Protein AF-A0AAC9RN46-F1 (afdb_monomer_lite)

Radius of gyration: 16.67 Å; chains: 1; bounding box: 24×43×50 Å

Foldseek 3Di:
DDPPPPPPPPPCPPQPDDDLVRLLVVCVVVDDLVCLVVDDLVVNLVSVLVSCVVRVDDLVSCCVRSVDDPVSSVVRD

Sequence (77 aa):
MTEGSEDRCLEYNPKKRYTDEELEKTIFLLVDISILYILDIEARGNMLKSIKESTGASNRQLLRVLKIGRDILNKIK

Secondary structure (DSSP, 8-state):
-------------------HHHHHHHHHHH--GGGGGTS-HHHHHHHHHHHHHHH---HHHHHHHH---HHHHHT--

Structure (mmCIF, N/CA/C/O backbone):
data_AF-A0AAC9RN46-F1
#
_entry.id   AF-A0AAC9RN46-F1
#
loop_
_atom_site.group_PDB
_atom_site.id
_atom_site.type_symbol
_atom_site.label_atom_id
_atom_site.label_alt_id
_atom_site.label_comp_id
_atom_site.label_asym_id
_atom_site.label_entity_id
_atom_site.label_seq_id
_atom_site.pdbx_PDB_ins_code
_atom_site.Cartn_x
_atom_site.Cartn_y
_atom_site.Cartn_z
_atom_site.occupancy
_atom_site.B_iso_or_equiv
_atom_site.auth_seq_id
_atom_site.auth_comp_id
_atom_site.auth_asym_id
_atom_site.auth_atom_id
_atom_site.pdbx_PDB_model_num
ATOM 1 N N . MET A 1 1 ? -2.479 34.675 35.838 1.00 37.72 1 MET A N 1
ATOM 2 C CA . MET A 1 1 ? -1.738 33.538 35.259 1.00 37.72 1 MET A CA 1
ATOM 3 C C . MET A 1 1 ? -2.676 32.882 34.266 1.00 37.72 1 MET A C 1
ATOM 5 O O . MET A 1 1 ? -3.623 32.233 34.680 1.00 37.72 1 MET A O 1
ATOM 9 N N . THR A 1 2 ? -2.527 33.200 32.984 1.00 43.91 2 THR A N 1
ATOM 10 C CA . THR A 1 2 ? -3.367 32.676 31.898 1.00 43.91 2 THR A CA 1
ATOM 11 C C . THR A 1 2 ? -2.557 31.631 31.150 1.00 43.91 2 THR A C 1
ATOM 13 O O . THR A 1 2 ? -1.965 31.920 30.114 1.00 43.91 2 THR A O 1
ATOM 16 N N . GLU A 1 3 ? -2.471 30.434 31.719 1.00 50.88 3 GLU A N 1
ATOM 17 C CA . GLU A 1 3 ? -1.996 29.263 30.988 1.00 50.88 3 GLU A CA 1
ATOM 18 C C . GLU A 1 3 ? -3.183 28.738 30.180 1.00 50.88 3 GLU A C 1
ATOM 20 O O . GLU A 1 3 ? -4.012 27.969 30.658 1.00 50.88 3 GLU A O 1
ATOM 25 N N . GLY A 1 4 ? -3.323 29.269 28.965 1.00 44.09 4 GLY A N 1
ATOM 26 C CA . GLY A 1 4 ? -4.215 28.723 27.953 1.00 44.09 4 GLY A CA 1
ATOM 27 C C . GLY A 1 4 ? -3.610 27.429 27.436 1.00 44.09 4 GLY A C 1
ATOM 28 O O . GLY A 1 4 ? -2.935 27.430 26.410 1.00 44.09 4 GLY A O 1
ATOM 29 N N . SER A 1 5 ? -3.801 26.339 28.173 1.00 55.19 5 SER A N 1
ATOM 30 C CA . SER A 1 5 ? -3.535 25.008 27.651 1.00 55.19 5 SER A CA 1
ATOM 31 C C . SER A 1 5 ? -4.510 24.782 26.500 1.00 55.19 5 SER A C 1
ATOM 33 O O . SER A 1 5 ? -5.685 24.491 26.720 1.00 55.19 5 SER A O 1
ATOM 35 N N . GLU A 1 6 ? -4.039 24.952 25.264 1.00 56.31 6 GLU A N 1
ATOM 36 C CA . GLU A 1 6 ? -4.648 24.332 24.090 1.00 56.31 6 GLU A CA 1
ATOM 37 C C . GLU A 1 6 ? -4.498 22.814 24.247 1.00 56.31 6 GLU A C 1
ATOM 39 O O . GLU A 1 6 ? -3.693 22.174 23.568 1.00 56.31 6 GLU A O 1
ATOM 44 N N . ASP A 1 7 ? -5.254 22.230 25.179 1.00 56.31 7 ASP A N 1
ATOM 45 C CA . ASP A 1 7 ? -5.540 20.808 25.183 1.00 56.31 7 ASP A CA 1
ATOM 46 C C . ASP A 1 7 ? -6.321 20.559 23.897 1.00 56.31 7 ASP A C 1
ATOM 48 O O . ASP A 1 7 ? -7.550 20.629 23.831 1.00 56.31 7 ASP A O 1
ATOM 52 N N . ARG A 1 8 ? -5.574 20.325 22.816 1.00 58.84 8 ARG A N 1
ATOM 53 C CA . ARG A 1 8 ? -6.090 19.658 21.635 1.00 58.84 8 ARG A CA 1
ATOM 54 C C . ARG A 1 8 ? -6.464 18.275 22.128 1.00 58.84 8 ARG A C 1
ATOM 56 O O . ARG A 1 8 ? -5.637 17.363 22.099 1.00 58.84 8 ARG A O 1
ATOM 63 N N . CYS A 1 9 ? -7.689 18.145 22.640 1.00 61.34 9 CYS A N 1
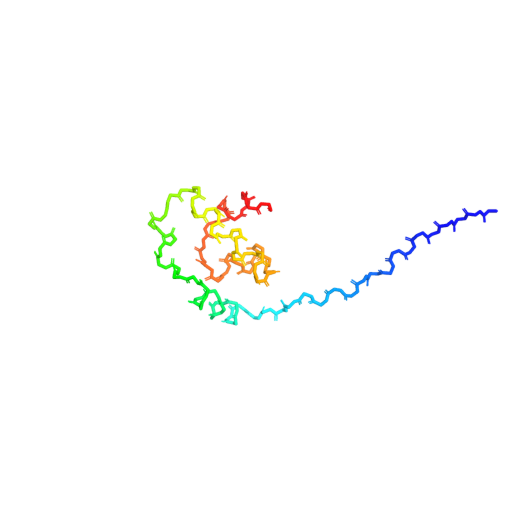ATOM 64 C CA . CYS A 1 9 ? -8.356 16.867 22.801 1.00 61.34 9 CYS A CA 1
ATOM 65 C C . CYS A 1 9 ? -7.983 16.057 21.567 1.00 61.34 9 CYS A C 1
ATOM 67 O O . CYS A 1 9 ? -8.206 16.532 20.453 1.00 61.34 9 CYS A O 1
ATOM 69 N N . LEU A 1 10 ? -7.309 14.919 21.768 1.00 62.28 10 LEU A N 1
ATOM 70 C CA . LEU A 1 10 ? -6.927 14.015 20.692 1.00 62.28 10 LEU A CA 1
ATOM 71 C C . LEU A 1 10 ? -8.215 13.671 19.955 1.00 62.28 10 LEU A C 1
ATOM 73 O O . LEU A 1 10 ? -8.959 12.800 20.405 1.00 62.28 10 LEU A O 1
ATOM 77 N N . GLU A 1 11 ? -8.513 14.408 18.885 1.00 56.72 11 GLU A N 1
ATOM 78 C CA . GLU A 1 11 ? -9.686 14.171 18.068 1.00 56.72 11 GLU A CA 1
ATOM 79 C C . GLU A 1 11 ? -9.590 12.712 17.661 1.00 56.72 11 GLU A C 1
ATOM 81 O O . GLU A 1 11 ? -8.640 12.292 16.988 1.00 56.72 11 GLU A O 1
ATOM 86 N N . TYR A 1 12 ? -10.513 11.912 18.191 1.00 56.81 12 TYR A N 1
ATOM 87 C CA . TYR A 1 12 ? -10.584 10.502 17.888 1.00 56.81 12 TYR A CA 1
ATOM 88 C C . TYR A 1 12 ? -10.932 10.413 16.412 1.00 56.81 12 TYR A C 1
ATOM 90 O O . TYR A 1 12 ? -12.090 10.496 16.019 1.00 56.81 12 TYR A O 1
ATOM 98 N N . ASN A 1 13 ? -9.895 10.326 15.592 1.00 59.34 13 ASN A N 1
ATOM 99 C CA . ASN A 1 13 ? -10.012 10.155 14.167 1.00 59.34 13 ASN A CA 1
ATOM 100 C C . ASN A 1 13 ? -9.941 8.642 13.950 1.00 59.34 13 ASN A C 1
ATOM 102 O O . ASN A 1 13 ? -8.839 8.079 14.045 1.00 59.34 13 ASN A O 1
ATOM 106 N N . PRO A 1 14 ? -11.082 7.939 13.791 1.00 59.38 14 PRO A N 1
ATOM 107 C CA . PRO A 1 14 ? -11.096 6.492 13.662 1.00 59.38 14 PRO A CA 1
ATOM 108 C C . PRO A 1 14 ? -10.380 6.109 12.367 1.00 59.38 14 PRO A C 1
ATOM 110 O O . PRO A 1 14 ? -10.981 5.979 11.304 1.00 59.38 14 PRO A O 1
ATOM 113 N N . LYS A 1 15 ? -9.060 5.919 12.443 1.00 66.69 15 LYS A N 1
ATOM 114 C CA . LYS A 1 15 ? -8.300 5.319 11.353 1.00 66.69 15 LYS A CA 1
ATOM 115 C C . LYS A 1 15 ? -8.848 3.919 11.169 1.00 66.69 15 LYS A C 1
ATOM 117 O O . LYS A 1 15 ? -8.781 3.109 12.094 1.00 66.69 15 LYS A O 1
ATOM 122 N N . LYS A 1 16 ? -9.392 3.651 9.985 1.00 70.88 16 LYS A N 1
ATOM 123 C CA . LYS A 1 16 ? -9.879 2.331 9.601 1.00 70.88 16 LYS A CA 1
ATOM 124 C C . LYS A 1 16 ? -8.726 1.341 9.778 1.00 70.88 16 LYS A C 1
ATOM 126 O O . LYS A 1 16 ? -7.697 1.439 9.112 1.00 70.88 16 LYS A O 1
ATOM 131 N N . ARG A 1 17 ? -8.842 0.470 10.782 1.00 77.06 17 ARG A N 1
ATOM 132 C CA . ARG A 1 17 ? -7.798 -0.496 11.125 1.00 77.06 17 ARG A CA 1
ATOM 133 C C . ARG A 1 17 ? -8.042 -1.744 10.302 1.00 77.06 17 ARG A C 1
ATOM 135 O O . ARG A 1 17 ? -8.997 -2.458 10.562 1.00 77.06 17 ARG A O 1
ATOM 142 N N . TYR A 1 18 ? -7.173 -1.974 9.333 1.00 83.06 18 TYR A N 1
ATOM 143 C CA . TYR A 1 18 ? -7.135 -3.227 8.598 1.00 83.06 18 TYR A CA 1
ATOM 144 C C . TYR A 1 18 ? -6.205 -4.209 9.309 1.00 83.06 18 TYR A C 1
ATOM 146 O O . TYR A 1 18 ? -5.102 -3.835 9.734 1.00 83.06 18 TYR A O 1
ATOM 154 N N . THR A 1 19 ? -6.621 -5.467 9.395 1.00 89.94 19 THR A N 1
ATOM 155 C CA . THR A 1 19 ? -5.673 -6.584 9.453 1.00 89.94 19 THR A CA 1
ATOM 156 C C . THR A 1 19 ? -4.851 -6.626 8.161 1.00 89.94 19 THR A C 1
ATOM 158 O O . THR A 1 19 ? -5.238 -6.041 7.146 1.00 89.94 19 THR A O 1
ATOM 161 N N . ASP A 1 20 ? -3.694 -7.292 8.181 1.00 88.56 20 ASP A N 1
ATOM 162 C CA . ASP A 1 20 ? -2.859 -7.382 6.976 1.00 88.56 20 ASP A CA 1
ATOM 163 C C . ASP A 1 20 ? -3.633 -8.080 5.827 1.00 88.56 20 ASP A C 1
ATOM 165 O O . ASP A 1 20 ? -3.574 -7.624 4.690 1.00 88.56 20 ASP A O 1
ATOM 169 N N . GLU A 1 21 ? -4.459 -9.086 6.134 1.00 91.00 21 GLU A N 1
ATOM 170 C CA . GLU A 1 21 ? -5.306 -9.815 5.171 1.00 91.00 21 GLU A CA 1
ATOM 171 C C . GLU A 1 21 ? -6.441 -8.958 4.585 1.00 91.00 21 GLU A C 1
ATOM 173 O O . GLU A 1 21 ? -6.731 -9.015 3.388 1.00 91.00 21 GLU A O 1
ATOM 178 N N . GLU A 1 22 ? -7.111 -8.148 5.410 1.00 91.69 22 GLU A N 1
ATOM 179 C CA . GLU A 1 22 ? -8.148 -7.227 4.927 1.00 91.69 22 GLU A CA 1
ATOM 180 C C . GLU A 1 22 ? -7.548 -6.124 4.059 1.00 91.69 22 GLU A C 1
ATOM 182 O O . GLU A 1 22 ? -8.149 -5.728 3.057 1.00 91.69 22 GLU A O 1
ATOM 187 N N . LEU A 1 23 ? -6.364 -5.630 4.432 1.00 91.50 23 LEU A N 1
ATOM 188 C CA . LEU A 1 23 ? -5.644 -4.641 3.644 1.00 91.50 23 LEU A CA 1
ATOM 189 C C . LEU A 1 23 ? -5.235 -5.233 2.296 1.00 91.50 23 LEU A C 1
ATOM 191 O O . LEU A 1 23 ? -5.447 -4.589 1.275 1.00 91.50 23 LEU A O 1
ATOM 195 N N . GLU A 1 24 ? -4.718 -6.460 2.281 1.00 90.69 24 GLU A N 1
ATOM 196 C CA . GLU A 1 24 ? -4.371 -7.182 1.056 1.00 90.69 24 GLU A CA 1
ATOM 197 C C . GLU A 1 24 ? -5.570 -7.289 0.114 1.00 90.69 24 GLU A C 1
ATOM 199 O O . GLU A 1 24 ? -5.504 -6.808 -1.016 1.00 90.69 24 GLU A O 1
ATOM 204 N N . LYS A 1 25 ? -6.703 -7.809 0.599 1.00 90.62 25 LYS A N 1
ATOM 205 C CA . LYS A 1 25 ? -7.940 -7.912 -0.192 1.00 90.62 25 LYS A CA 1
ATOM 206 C C . LYS A 1 25 ? -8.413 -6.554 -0.702 1.00 90.62 25 LYS A C 1
ATOM 208 O O . LYS A 1 25 ? -8.800 -6.436 -1.859 1.00 90.62 25 LYS A O 1
ATOM 213 N N . THR A 1 26 ? -8.366 -5.527 0.144 1.00 90.62 26 THR A N 1
ATOM 214 C CA . THR A 1 26 ? -8.771 -4.168 -0.237 1.00 90.62 26 THR A CA 1
ATOM 215 C C . THR A 1 26 ? -7.879 -3.623 -1.348 1.00 90.62 26 THR A C 1
ATOM 217 O O . THR A 1 26 ? -8.384 -3.056 -2.311 1.00 90.62 26 THR A O 1
ATOM 220 N N . ILE A 1 27 ? -6.563 -3.818 -1.251 1.00 89.75 27 ILE A N 1
ATOM 221 C CA . ILE A 1 27 ? -5.628 -3.367 -2.283 1.00 89.75 27 ILE A CA 1
ATOM 222 C C . ILE A 1 27 ? -5.847 -4.138 -3.585 1.00 89.75 27 ILE A C 1
ATOM 224 O O . ILE A 1 27 ? -5.928 -3.497 -4.624 1.00 89.75 27 ILE A O 1
ATOM 228 N N . PHE A 1 28 ? -6.010 -5.464 -3.539 1.00 88.06 28 PHE A N 1
ATOM 229 C CA . PHE A 1 28 ? -6.289 -6.280 -4.729 1.00 88.06 28 PHE A CA 1
ATOM 230 C C . PHE A 1 28 ? -7.581 -5.875 -5.455 1.00 88.06 28 PHE A C 1
ATOM 232 O O . PHE A 1 28 ? -7.676 -6.040 -6.667 1.00 88.06 28 PHE A O 1
ATOM 239 N N . LEU A 1 29 ? -8.572 -5.335 -4.737 1.00 87.88 29 LEU A N 1
ATOM 240 C CA . LEU A 1 29 ? -9.796 -4.794 -5.340 1.00 87.88 29 LEU A CA 1
ATOM 241 C C . LEU A 1 29 ? -9.594 -3.412 -5.977 1.00 87.88 29 LEU A C 1
ATOM 243 O O . LEU A 1 29 ? -10.317 -3.058 -6.905 1.00 87.88 29 LEU A O 1
ATOM 247 N N . LEU A 1 30 ? -8.650 -2.618 -5.467 1.00 84.88 30 LEU A N 1
ATOM 248 C CA . LEU A 1 30 ? -8.359 -1.271 -5.965 1.00 84.88 30 LEU A CA 1
ATOM 249 C C . LEU A 1 30 ? -7.369 -1.286 -7.132 1.00 84.88 30 LEU A C 1
ATOM 251 O O . LEU A 1 30 ? -7.427 -0.427 -8.009 1.00 84.88 30 LEU A O 1
ATOM 255 N N . VAL A 1 31 ? -6.415 -2.213 -7.093 1.00 83.50 31 VAL A N 1
ATOM 256 C CA . VAL A 1 31 ? -5.215 -2.209 -7.921 1.00 83.50 31 VAL A CA 1
ATOM 257 C C . VAL A 1 31 ? -4.785 -3.640 -8.224 1.00 83.50 31 VAL A C 1
ATOM 259 O O . VAL A 1 31 ? -4.626 -4.459 -7.319 1.00 83.50 31 VAL A O 1
ATOM 262 N N . ASP A 1 32 ? -4.481 -3.913 -9.492 1.00 83.12 32 ASP A N 1
ATOM 263 C CA . ASP A 1 32 ? -3.748 -5.120 -9.866 1.00 83.12 32 ASP A CA 1
ATOM 264 C C . ASP A 1 32 ? -2.274 -4.983 -9.453 1.00 83.12 32 ASP A C 1
ATOM 266 O O . ASP A 1 32 ? -1.473 -4.332 -10.122 1.00 83.12 32 ASP A O 1
ATOM 270 N N . ILE A 1 33 ? -1.906 -5.597 -8.327 1.00 78.94 33 ILE A N 1
ATOM 271 C CA . ILE A 1 33 ? -0.545 -5.563 -7.764 1.00 78.94 33 ILE A CA 1
ATOM 272 C C . ILE A 1 33 ? 0.496 -6.106 -8.756 1.00 78.94 33 ILE A C 1
ATOM 274 O O . ILE A 1 33 ? 1.655 -5.692 -8.709 1.00 78.94 33 ILE A O 1
ATOM 278 N N . SER A 1 34 ? 0.103 -6.975 -9.690 1.00 81.12 34 SER A N 1
ATOM 279 C 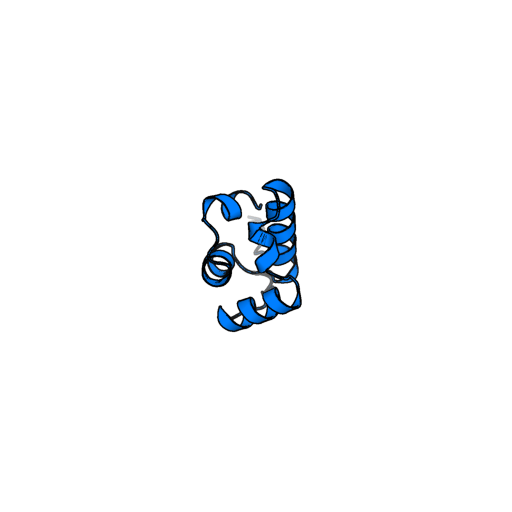CA . SER A 1 34 ? 0.999 -7.558 -10.697 1.00 81.12 34 SER A CA 1
ATOM 280 C C . SER A 1 34 ? 1.675 -6.482 -11.549 1.00 81.12 34 SER A C 1
ATOM 282 O O . SER A 1 34 ? 2.842 -6.623 -11.924 1.00 81.12 34 SER A O 1
ATOM 284 N N . ILE A 1 35 ? 0.986 -5.363 -11.800 1.00 83.19 35 ILE A N 1
ATOM 285 C CA . ILE A 1 35 ? 1.516 -4.286 -12.640 1.00 83.19 35 ILE A CA 1
ATOM 286 C C . ILE A 1 35 ? 2.580 -3.451 -11.920 1.00 83.19 35 ILE A C 1
ATOM 288 O O . ILE A 1 35 ? 3.402 -2.824 -12.582 1.00 83.19 35 ILE A O 1
ATOM 292 N N . LEU A 1 36 ? 2.647 -3.484 -10.580 1.00 79.75 36 LEU A N 1
ATOM 293 C CA . LEU A 1 36 ? 3.651 -2.736 -9.806 1.00 79.75 36 LEU A CA 1
ATOM 294 C C . LEU A 1 36 ? 5.090 -3.134 -10.156 1.00 79.75 36 LEU A C 1
ATOM 296 O O . LEU A 1 36 ? 6.005 -2.333 -9.970 1.00 79.75 36 LEU A O 1
ATOM 300 N N . TYR A 1 37 ? 5.306 -4.354 -10.653 1.00 77.12 37 TYR A N 1
ATOM 301 C CA . TYR A 1 37 ? 6.622 -4.817 -11.100 1.00 77.12 37 TYR A CA 1
ATOM 302 C C . TYR A 1 37 ? 6.995 -4.325 -12.503 1.00 77.12 37 TYR A C 1
ATOM 304 O O . TYR A 1 37 ? 8.173 -4.334 -12.850 1.00 77.12 37 TYR A O 1
ATOM 312 N N . ILE A 1 38 ? 6.005 -3.900 -13.288 1.00 85.56 38 ILE A N 1
ATOM 313 C CA . ILE A 1 38 ? 6.151 -3.471 -14.68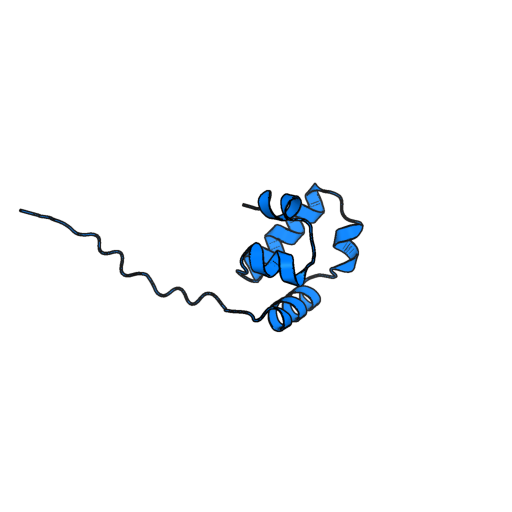5 1.00 85.56 38 ILE A CA 1
ATOM 314 C C . ILE A 1 38 ? 6.216 -1.940 -14.775 1.00 85.56 38 ILE A C 1
ATOM 316 O O . ILE A 1 38 ? 6.855 -1.398 -15.674 1.00 85.56 38 ILE A O 1
ATOM 320 N N . LEU A 1 39 ? 5.576 -1.243 -13.833 1.00 84.38 39 LEU A N 1
ATOM 321 C CA . LEU A 1 39 ? 5.601 0.212 -13.746 1.00 84.38 39 LEU A CA 1
ATOM 322 C C . LEU A 1 39 ? 7.014 0.743 -13.482 1.00 84.38 39 LEU A C 1
ATOM 324 O O . LEU A 1 39 ? 7.802 0.174 -12.719 1.00 84.38 39 LEU A O 1
ATOM 328 N N . ASP A 1 40 ? 7.300 1.894 -14.081 1.00 87.44 40 ASP A N 1
ATOM 329 C CA . ASP A 1 40 ? 8.501 2.655 -13.789 1.00 87.44 40 ASP A CA 1
ATOM 330 C C . ASP A 1 40 ? 8.477 3.202 -12.350 1.00 87.44 40 ASP A C 1
ATOM 332 O O . ASP A 1 40 ? 7.497 3.103 -11.602 1.00 87.44 40 ASP A O 1
ATOM 336 N N . ILE A 1 41 ? 9.611 3.749 -11.914 1.00 84.94 41 ILE A N 1
ATOM 337 C CA . ILE A 1 41 ? 9.787 4.186 -10.524 1.00 84.94 41 ILE A CA 1
ATOM 338 C C . ILE A 1 41 ? 8.760 5.263 -10.149 1.00 84.94 41 ILE A C 1
ATOM 340 O O . ILE A 1 41 ? 8.265 5.251 -9.019 1.00 84.94 41 ILE A O 1
ATOM 344 N N . GLU A 1 42 ? 8.442 6.163 -11.080 1.00 86.50 42 GLU A N 1
ATOM 345 C CA . GLU A 1 42 ? 7.506 7.262 -10.866 1.00 86.50 42 GLU A CA 1
ATOM 346 C C . GLU A 1 42 ? 6.058 6.766 -10.780 1.00 86.50 42 GLU A C 1
ATOM 348 O O . GLU A 1 42 ? 5.396 7.010 -9.767 1.00 86.50 42 GLU A O 1
ATOM 353 N N . ALA A 1 43 ? 5.575 6.001 -11.766 1.00 87.06 43 ALA A N 1
ATOM 354 C CA . ALA A 1 43 ? 4.205 5.495 -11.750 1.00 87.06 43 ALA A CA 1
ATOM 355 C C . ALA A 1 43 ? 3.969 4.538 -10.579 1.00 87.06 43 ALA A C 1
ATOM 357 O O . ALA A 1 43 ? 2.925 4.602 -9.927 1.00 87.06 43 ALA A O 1
ATOM 358 N N . ARG A 1 44 ? 4.963 3.708 -10.234 1.00 87.25 44 ARG A N 1
ATOM 359 C CA . ARG A 1 44 ? 4.903 2.863 -9.037 1.00 87.25 44 ARG A CA 1
ATOM 360 C C . ARG A 1 44 ? 4.787 3.697 -7.762 1.00 87.25 44 ARG A C 1
ATOM 362 O O . ARG A 1 44 ? 4.003 3.356 -6.880 1.00 87.25 44 ARG A O 1
ATOM 369 N N . GLY A 1 45 ? 5.548 4.786 -7.656 1.00 87.38 45 GLY A N 1
ATOM 370 C CA . GLY A 1 45 ? 5.463 5.712 -6.526 1.00 87.38 45 GLY A CA 1
ATOM 371 C C . GLY A 1 45 ? 4.076 6.345 -6.399 1.00 87.38 45 GLY A C 1
ATOM 372 O O . GLY A 1 45 ? 3.496 6.337 -5.312 1.00 87.38 45 GLY A O 1
ATOM 373 N N . ASN A 1 46 ? 3.520 6.815 -7.517 1.00 89.00 46 ASN A N 1
ATOM 374 C CA . ASN A 1 46 ? 2.185 7.413 -7.570 1.00 89.00 46 ASN A CA 1
ATOM 375 C C . ASN A 1 46 ? 1.094 6.410 -7.180 1.00 89.00 46 ASN A C 1
ATOM 377 O O . ASN A 1 46 ? 0.251 6.715 -6.342 1.00 89.00 46 ASN A O 1
ATOM 381 N N . MET A 1 47 ? 1.156 5.184 -7.698 1.00 88.75 47 MET A N 1
ATOM 382 C CA . MET A 1 47 ? 0.204 4.127 -7.358 1.00 88.75 47 MET A CA 1
ATOM 383 C C . MET A 1 47 ? 0.234 3.775 -5.866 1.00 88.75 47 MET A C 1
ATOM 385 O O . MET A 1 47 ? -0.809 3.687 -5.218 1.00 88.75 47 MET A O 1
ATOM 389 N N . LEU A 1 48 ? 1.426 3.614 -5.288 1.00 88.88 48 LEU A N 1
ATOM 390 C CA . LEU A 1 48 ? 1.571 3.331 -3.860 1.00 88.88 48 LEU A CA 1
ATOM 391 C C . LEU A 1 48 ? 1.094 4.498 -2.982 1.00 88.88 48 LEU A C 1
ATOM 393 O O . LEU A 1 48 ? 0.541 4.265 -1.904 1.00 88.88 48 LEU A O 1
ATOM 397 N N . LYS A 1 49 ? 1.256 5.743 -3.448 1.00 89.31 49 LYS A N 1
ATOM 398 C CA . LYS A 1 49 ? 0.681 6.928 -2.802 1.00 89.31 49 LYS A CA 1
ATOM 399 C C . LYS A 1 49 ? -0.845 6.869 -2.799 1.00 89.31 49 LYS A C 1
ATOM 401 O O . LYS A 1 49 ? -1.443 6.984 -1.733 1.00 89.31 49 LYS A O 1
ATOM 406 N N . SER A 1 50 ? -1.463 6.581 -3.943 1.00 89.31 50 SER A N 1
ATOM 407 C CA . SER A 1 50 ? -2.918 6.435 -4.050 1.00 89.31 50 SER A CA 1
ATOM 408 C C . SER A 1 50 ? -3.457 5.308 -3.167 1.00 89.31 50 SER A C 1
ATOM 410 O O . SER A 1 50 ? -4.486 5.481 -2.514 1.00 89.31 50 SER A O 1
ATOM 412 N N . ILE A 1 51 ? -2.748 4.176 -3.071 1.00 88.94 51 ILE A N 1
ATOM 413 C CA . ILE A 1 51 ? -3.104 3.084 -2.152 1.00 88.94 51 ILE A CA 1
ATOM 414 C C . ILE A 1 51 ? -3.065 3.566 -0.696 1.00 88.94 51 ILE A C 1
ATOM 416 O O . ILE A 1 51 ? -4.001 3.311 0.064 1.00 88.94 51 ILE A O 1
ATOM 420 N N . LYS A 1 52 ? -2.003 4.273 -0.292 1.00 88.69 52 LYS A N 1
ATOM 421 C CA . LYS A 1 52 ? -1.839 4.801 1.071 1.00 88.69 52 LYS A CA 1
ATOM 422 C C . LYS A 1 52 ? -2.937 5.804 1.426 1.00 88.69 52 LYS A C 1
ATOM 424 O O . LYS A 1 52 ? -3.491 5.723 2.517 1.00 88.69 52 LYS A O 1
ATOM 429 N N . GLU A 1 53 ? -3.275 6.707 0.512 1.00 88.81 53 GLU A N 1
ATOM 430 C CA . GLU A 1 53 ? -4.342 7.698 0.693 1.00 88.81 53 GLU A CA 1
ATOM 431 C C . GLU A 1 53 ? -5.727 7.042 0.765 1.00 88.81 53 GLU A C 1
ATOM 433 O O . GLU A 1 53 ? -6.513 7.367 1.651 1.00 88.81 53 GLU A O 1
ATOM 438 N N . SER A 1 54 ? -5.999 6.060 -0.100 1.00 88.19 54 SER A N 1
ATOM 439 C CA . SER A 1 54 ? -7.300 5.375 -0.158 1.00 88.19 54 SER A CA 1
ATOM 440 C C . SER A 1 54 ? -7.540 4.450 1.037 1.00 88.19 54 SER A C 1
ATOM 442 O O . SER A 1 54 ? -8.660 4.321 1.529 1.00 88.19 54 SER A O 1
ATOM 444 N N . THR A 1 55 ? -6.490 3.776 1.511 1.00 88.12 55 THR A N 1
ATOM 445 C CA . THR A 1 55 ? -6.586 2.824 2.628 1.00 88.12 55 THR A CA 1
ATOM 446 C C . THR A 1 55 ? -6.312 3.473 3.982 1.00 88.12 55 THR A C 1
ATOM 448 O O . THR A 1 55 ? -6.754 2.962 5.005 1.00 88.12 55 THR A O 1
ATOM 451 N N . GLY A 1 56 ? -5.567 4.577 4.037 1.00 87.88 56 GLY A N 1
ATOM 452 C CA . GLY A 1 56 ? -5.061 5.142 5.290 1.00 87.88 56 GLY A CA 1
ATOM 453 C C . GLY A 1 56 ? -4.051 4.237 6.012 1.00 87.88 56 GLY A C 1
ATOM 454 O O . GLY A 1 56 ? -3.743 4.468 7.186 1.00 87.88 56 GLY A O 1
ATOM 455 N N . ALA A 1 57 ? -3.549 3.193 5.341 1.00 88.50 57 ALA A N 1
ATOM 456 C CA . ALA A 1 57 ? -2.629 2.228 5.922 1.00 88.50 57 ALA A CA 1
ATOM 457 C C . ALA A 1 57 ? -1.251 2.845 6.202 1.00 88.50 57 ALA A C 1
ATOM 459 O O . ALA A 1 57 ? -0.756 3.716 5.485 1.00 88.50 57 ALA A O 1
ATOM 460 N N . SER A 1 58 ? -0.589 2.357 7.252 1.00 86.62 58 SER A N 1
ATOM 461 C CA . SER A 1 58 ? 0.790 2.759 7.542 1.00 86.62 58 SER A CA 1
ATOM 462 C C . SER A 1 58 ? 1.776 2.153 6.537 1.00 86.62 58 SER A C 1
ATOM 464 O O . SER A 1 58 ? 1.581 1.028 6.074 1.00 86.62 58 SER A O 1
ATOM 466 N N . ASN A 1 59 ? 2.907 2.828 6.289 1.00 87.31 59 ASN A N 1
ATOM 467 C CA . ASN A 1 59 ? 3.989 2.282 5.456 1.00 87.31 59 ASN A CA 1
ATOM 468 C C . ASN A 1 59 ? 4.431 0.882 5.923 1.00 87.31 59 ASN A C 1
ATOM 470 O O . ASN A 1 59 ? 4.777 0.037 5.104 1.00 87.31 59 ASN A O 1
ATOM 474 N N . ARG A 1 60 ? 4.380 0.610 7.238 1.00 86.31 60 ARG A N 1
ATOM 475 C CA . ARG A 1 60 ? 4.719 -0.702 7.807 1.00 86.31 60 ARG A CA 1
ATOM 476 C C . ARG A 1 60 ? 3.724 -1.790 7.403 1.00 86.31 60 ARG A C 1
ATOM 478 O O . ARG A 1 60 ? 4.149 -2.898 7.099 1.00 86.31 60 ARG A O 1
ATOM 485 N N . GLN A 1 61 ? 2.425 -1.494 7.410 1.00 88.38 61 GLN A N 1
ATOM 486 C CA . GLN A 1 61 ? 1.403 -2.446 6.962 1.00 88.38 61 GLN A CA 1
ATOM 487 C C . GLN A 1 61 ? 1.502 -2.688 5.459 1.00 88.38 61 GLN A C 1
ATOM 489 O O . GLN A 1 61 ? 1.548 -3.839 5.037 1.00 88.38 61 GLN A O 1
ATOM 494 N N . LEU A 1 62 ? 1.645 -1.619 4.670 1.00 89.06 62 LEU A N 1
ATOM 495 C CA . LEU A 1 62 ? 1.842 -1.726 3.223 1.00 89.06 62 LEU A CA 1
ATOM 496 C C . LEU A 1 62 ? 3.070 -2.569 2.877 1.00 89.06 62 LEU A C 1
ATOM 498 O O . LEU A 1 62 ? 3.011 -3.383 1.965 1.00 89.06 62 LEU A O 1
ATOM 502 N N . LEU A 1 63 ? 4.160 -2.443 3.637 1.00 89.06 63 LEU A N 1
ATOM 503 C CA . LEU A 1 63 ? 5.351 -3.260 3.434 1.00 89.06 63 LEU A CA 1
ATOM 504 C C . LEU A 1 63 ? 5.103 -4.757 3.658 1.00 89.06 63 LEU A C 1
ATOM 506 O O . LEU A 1 63 ? 5.610 -5.578 2.897 1.00 89.06 63 LEU A O 1
ATOM 510 N N . ARG A 1 64 ? 4.337 -5.116 4.696 1.00 87.94 64 ARG A N 1
ATOM 511 C CA . ARG A 1 64 ? 4.012 -6.519 4.999 1.00 87.94 64 ARG A CA 1
ATOM 512 C C . ARG A 1 64 ? 3.099 -7.131 3.941 1.00 87.94 64 ARG A C 1
ATOM 514 O O . ARG A 1 64 ? 3.324 -8.271 3.550 1.00 87.94 64 ARG A O 1
ATOM 521 N N . VAL A 1 65 ? 2.126 -6.356 3.469 1.00 90.12 65 VAL A N 1
ATOM 522 C CA . VAL A 1 65 ? 1.120 -6.796 2.495 1.00 90.12 65 VAL A CA 1
ATOM 523 C C . VAL A 1 65 ? 1.689 -6.859 1.081 1.00 90.12 65 VAL A C 1
ATOM 525 O O . VAL A 1 65 ? 1.629 -7.892 0.429 1.00 90.12 65 VAL A O 1
ATOM 528 N N . LEU A 1 66 ? 2.300 -5.771 0.614 1.00 86.00 66 LEU A N 1
ATOM 529 C CA . LEU A 1 66 ? 2.779 -5.664 -0.765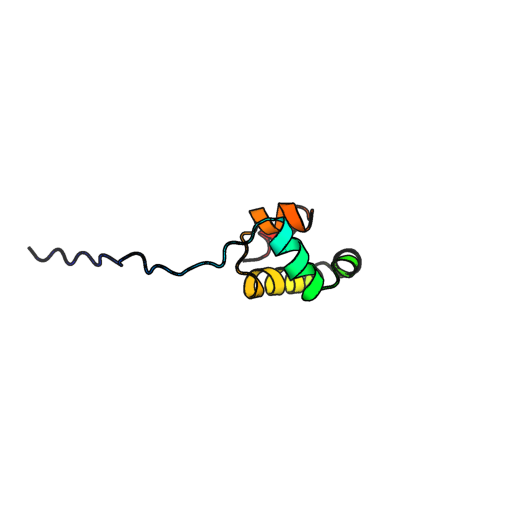 1.00 86.00 66 LEU A CA 1
ATOM 530 C C . LEU A 1 66 ? 4.136 -6.339 -0.984 1.00 86.00 66 LEU A C 1
ATOM 532 O O . LEU A 1 66 ? 4.544 -6.530 -2.125 1.00 86.00 66 LEU A O 1
ATOM 536 N N . LYS A 1 67 ? 4.868 -6.654 0.095 1.00 83.94 67 LYS A N 1
ATOM 537 C CA . LYS A 1 67 ? 6.232 -7.216 0.051 1.00 83.94 67 LYS A CA 1
ATOM 538 C C . LYS A 1 67 ? 7.199 -6.385 -0.809 1.00 83.94 67 LYS A C 1
ATOM 540 O O . LYS A 1 67 ? 8.123 -6.911 -1.425 1.00 83.94 67 LYS A O 1
ATOM 545 N N . ILE A 1 68 ? 7.000 -5.066 -0.829 1.00 81.38 68 ILE A N 1
ATOM 546 C CA . ILE A 1 68 ? 7.845 -4.104 -1.546 1.00 81.38 68 ILE A CA 1
ATOM 547 C C . ILE A 1 68 ? 8.981 -3.636 -0.630 1.00 81.38 68 ILE A C 1
ATOM 549 O O . ILE A 1 68 ? 8.806 -3.480 0.580 1.00 81.38 68 ILE A O 1
ATOM 553 N N . GLY A 1 69 ? 10.157 -3.385 -1.209 1.00 78.44 69 GLY A N 1
ATOM 554 C CA . GLY A 1 69 ? 11.315 -2.871 -0.479 1.00 78.44 69 GLY A CA 1
ATOM 555 C C . GLY A 1 69 ? 11.030 -1.560 0.269 1.00 78.44 69 GLY A C 1
ATOM 556 O O . GLY A 1 69 ? 10.352 -0.664 -0.242 1.00 78.44 69 GLY A O 1
ATOM 557 N N . ARG A 1 70 ? 11.603 -1.427 1.476 1.00 78.19 70 ARG A N 1
ATOM 558 C CA . ARG A 1 70 ? 11.462 -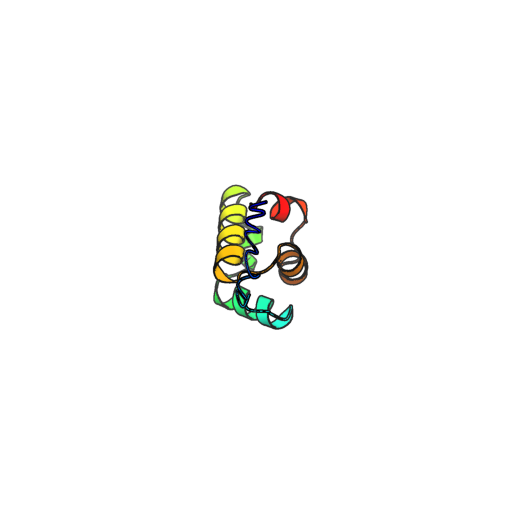0.242 2.352 1.00 78.19 70 ARG A CA 1
ATOM 559 C C . ARG A 1 70 ? 11.775 1.071 1.640 1.00 78.19 70 ARG A C 1
ATOM 561 O O . ARG A 1 70 ? 11.080 2.061 1.854 1.00 78.19 70 ARG A O 1
ATOM 568 N N . ASP A 1 71 ? 12.786 1.065 0.781 1.00 78.12 71 ASP A N 1
ATOM 569 C CA . ASP A 1 71 ? 13.284 2.271 0.119 1.00 78.12 71 ASP A CA 1
ATOM 570 C C . ASP A 1 71 ? 12.274 2.879 -0.853 1.00 78.12 71 ASP A C 1
ATOM 572 O O . ASP A 1 71 ? 12.275 4.087 -1.075 1.00 78.12 71 ASP A O 1
ATOM 576 N N . ILE A 1 72 ? 11.382 2.058 -1.411 1.00 76.62 72 ILE A N 1
ATOM 577 C CA . ILE A 1 72 ? 10.325 2.518 -2.314 1.00 76.62 72 ILE A CA 1
ATOM 578 C C . ILE A 1 72 ? 9.221 3.205 -1.501 1.00 76.62 72 ILE A C 1
ATOM 580 O O . ILE A 1 72 ? 8.790 4.299 -1.850 1.00 76.62 72 ILE A O 1
ATOM 584 N N . LEU A 1 73 ? 8.816 2.609 -0.375 1.00 76.88 73 LEU A N 1
ATOM 585 C CA . LEU A 1 73 ? 7.768 3.142 0.503 1.00 76.88 73 LEU A CA 1
ATOM 586 C C . LEU A 1 73 ? 8.196 4.403 1.268 1.00 76.88 73 LEU A C 1
ATOM 588 O O . LEU A 1 73 ? 7.377 5.291 1.492 1.00 76.88 73 LEU A O 1
ATOM 592 N N . ASN A 1 74 ? 9.471 4.524 1.643 1.00 73.75 74 ASN A N 1
ATOM 593 C CA . ASN A 1 74 ? 9.985 5.703 2.352 1.00 73.75 74 ASN A CA 1
ATOM 594 C C . ASN A 1 74 ? 9.996 6.979 1.497 1.00 73.75 74 ASN A C 1
ATOM 596 O O . ASN A 1 74 ? 9.999 8.079 2.045 1.00 73.75 74 ASN A O 1
ATOM 600 N N . LYS A 1 75 ? 9.975 6.849 0.166 1.00 73.12 75 LYS A N 1
ATOM 601 C CA . LYS A 1 75 ? 9.884 7.992 -0.756 1.00 73.12 75 LYS A CA 1
ATOM 602 C C . LYS A 1 75 ? 8.468 8.571 -0.849 1.00 73.12 75 LYS A C 1
ATOM 604 O O . LYS A 1 75 ? 8.295 9.665 -1.376 1.00 73.12 75 LYS A O 1
ATOM 609 N N . ILE A 1 76 ? 7.473 7.865 -0.313 1.00 70.19 76 ILE A N 1
ATOM 610 C CA . ILE A 1 76 ? 6.061 8.234 -0.380 1.00 70.19 76 ILE A CA 1
ATOM 611 C C . ILE A 1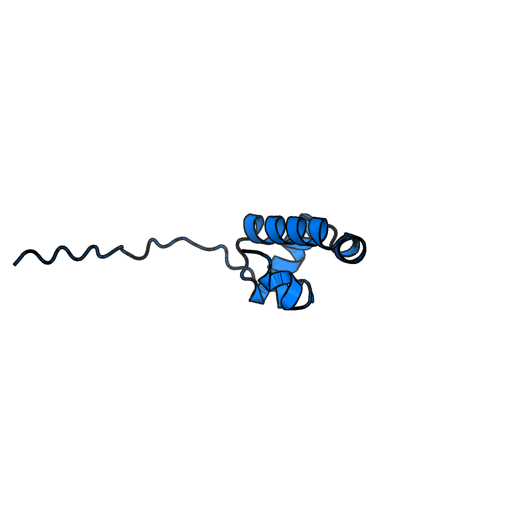 76 ? 5.692 8.971 0.909 1.00 70.19 76 ILE A C 1
ATOM 613 O O . ILE A 1 76 ? 5.356 8.352 1.930 1.00 70.19 76 ILE A O 1
ATOM 617 N N . LYS A 1 77 ? 5.808 10.302 0.863 1.00 58.75 77 LYS A N 1
ATOM 618 C CA . LYS A 1 77 ? 5.331 11.197 1.924 1.00 58.75 77 LYS A CA 1
ATOM 619 C C . LYS A 1 77 ? 3.811 11.262 1.896 1.00 58.75 77 LYS A C 1
ATOM 621 O O . LYS A 1 77 ? 3.269 11.684 0.854 1.00 58.75 77 LYS A O 1
#

Organism: NCBI:txid1497

pLDDT: mean 78.88, std 13.42, range [37.72, 91.69]